Protein AF-A0A960KEY8-F1 (afdb_monomer)

Structure (mmCIF, N/CA/C/O backbone):
data_AF-A0A960KEY8-F1
#
_entry.id   AF-A0A960KEY8-F1
#
loop_
_atom_site.group_PDB
_atom_site.id
_atom_site.type_symbol
_atom_site.label_atom_id
_atom_site.label_alt_id
_atom_site.label_comp_id
_atom_site.label_asym_id
_atom_site.label_entity_id
_atom_site.label_seq_id
_atom_site.pdbx_PDB_ins_code
_atom_site.Cartn_x
_atom_site.Cartn_y
_atom_site.Cartn_z
_atom_site.occupancy
_atom_site.B_iso_or_equiv
_atom_site.auth_seq_id
_atom_site.auth_comp_id
_atom_site.auth_asym_id
_atom_site.auth_atom_id
_atom_site.pdbx_PDB_model_num
ATOM 1 N N . MET A 1 1 ? 20.660 4.569 1.645 1.00 52.00 1 MET A N 1
ATOM 2 C CA . MET A 1 1 ? 20.029 3.903 0.482 1.00 52.00 1 MET A CA 1
ATOM 3 C C . MET A 1 1 ? 18.701 4.586 0.211 1.00 52.00 1 MET A C 1
ATOM 5 O O . MET A 1 1 ? 17.897 4.672 1.129 1.00 52.00 1 MET A O 1
ATOM 9 N N . SER A 1 2 ? 18.482 5.101 -0.997 1.00 62.94 2 SER A N 1
ATOM 10 C CA . SER A 1 2 ? 17.197 5.707 -1.366 1.00 62.94 2 SER A CA 1
ATOM 11 C C . SER A 1 2 ? 16.171 4.611 -1.654 1.00 62.94 2 SER A C 1
ATOM 13 O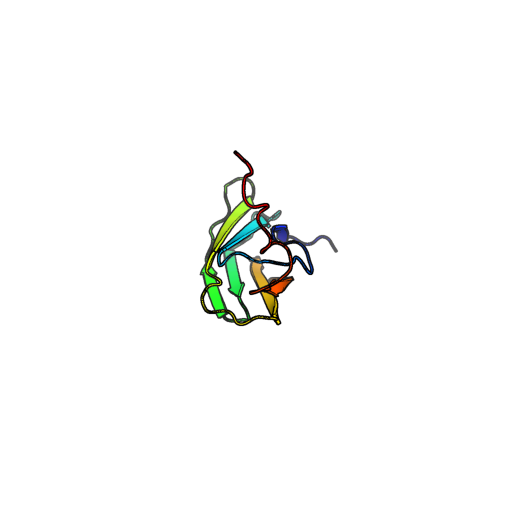 O . SER A 1 2 ? 16.453 3.689 -2.415 1.00 62.94 2 SER A O 1
ATOM 15 N N . SER A 1 3 ? 14.993 4.692 -1.036 1.00 81.88 3 SER A N 1
ATOM 16 C CA . SER A 1 3 ? 13.885 3.778 -1.320 1.00 81.88 3 SER A CA 1
ATOM 17 C C . SER A 1 3 ? 13.286 4.085 -2.698 1.00 81.88 3 SER A C 1
ATOM 19 O O . SER A 1 3 ? 12.979 5.246 -2.971 1.00 81.88 3 SER A O 1
ATOM 21 N N . TYR A 1 4 ? 13.063 3.077 -3.553 1.00 91.25 4 TYR A N 1
ATOM 22 C CA . TYR A 1 4 ? 12.334 3.288 -4.811 1.00 91.25 4 TYR A CA 1
ATOM 23 C C . TYR A 1 4 ? 10.825 3.412 -4.619 1.00 91.25 4 TYR A C 1
ATOM 25 O O . TYR A 1 4 ? 10.141 3.850 -5.537 1.00 91.25 4 TYR A O 1
ATOM 33 N N . VAL A 1 5 ? 10.301 3.025 -3.456 1.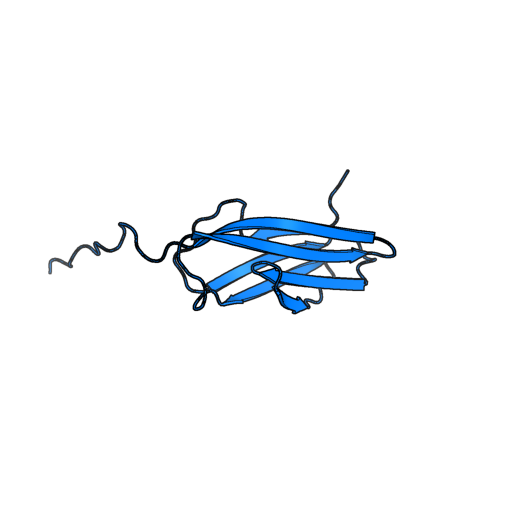00 94.00 5 VAL A N 1
ATOM 34 C CA . VAL A 1 5 ? 8.879 3.113 -3.117 1.00 94.00 5 VAL A CA 1
ATOM 35 C C . VAL A 1 5 ? 8.702 4.110 -1.982 1.00 94.00 5 VAL A C 1
ATOM 37 O O . VAL A 1 5 ? 9.295 3.967 -0.913 1.00 94.00 5 VAL A O 1
ATOM 40 N N . GLN A 1 6 ? 7.860 5.107 -2.204 1.00 94.44 6 GLN A N 1
ATOM 41 C CA . GLN A 1 6 ? 7.448 6.074 -1.196 1.00 94.44 6 GLN A CA 1
ATOM 42 C C . GLN A 1 6 ? 5.939 5.967 -1.021 1.00 94.44 6 GLN A C 1
ATOM 44 O O . GLN A 1 6 ? 5.208 5.903 -2.008 1.00 94.44 6 GLN A O 1
ATOM 49 N N . VAL A 1 7 ? 5.476 5.924 0.224 1.00 95.81 7 VAL A N 1
ATOM 50 C CA . VAL A 1 7 ? 4.049 5.912 0.563 1.00 95.81 7 VAL A CA 1
ATOM 51 C C . VAL A 1 7 ? 3.744 7.202 1.303 1.00 95.81 7 VAL A C 1
ATOM 53 O O . VAL A 1 7 ? 4.459 7.556 2.237 1.00 95.81 7 VAL A O 1
ATOM 56 N N . PHE A 1 8 ? 2.725 7.913 0.836 1.00 95.75 8 PHE A N 1
ATOM 57 C CA . PHE A 1 8 ? 2.297 9.203 1.377 1.00 95.75 8 PHE A CA 1
ATOM 58 C C . PHE A 1 8 ? 1.050 9.061 2.249 1.00 95.75 8 PHE A C 1
ATOM 60 O O . PHE A 1 8 ? 0.871 9.824 3.190 1.00 95.75 8 PHE A O 1
ATOM 67 N N . ASN A 1 9 ? 0.201 8.080 1.934 1.00 95.81 9 ASN A N 1
ATOM 68 C CA . ASN A 1 9 ? -0.971 7.727 2.722 1.00 95.81 9 ASN A CA 1
ATOM 69 C C . ASN A 1 9 ? -1.146 6.197 2.688 1.00 95.81 9 ASN A C 1
ATOM 71 O O . ASN A 1 9 ? -1.015 5.616 1.609 1.00 95.81 9 ASN A O 1
ATOM 75 N N . PRO A 1 10 ? -1.431 5.527 3.812 1.00 95.69 10 PRO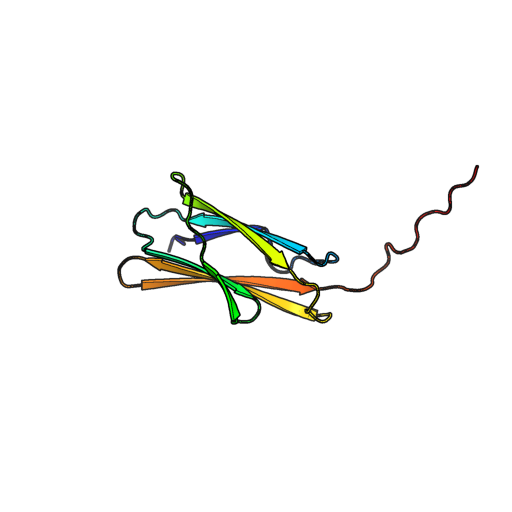 A N 1
ATOM 76 C CA . PRO A 1 10 ? -1.376 6.077 5.165 1.00 95.69 10 PRO A CA 1
ATOM 77 C C . PRO A 1 10 ? 0.033 6.481 5.602 1.00 95.69 10 PRO A C 1
ATOM 79 O O . PRO A 1 10 ? 1.028 6.063 5.005 1.00 95.69 10 PRO A O 1
ATOM 82 N N . VAL A 1 11 ? 0.103 7.274 6.669 1.00 95.25 11 VAL A N 1
ATOM 83 C CA . VAL A 1 11 ? 1.350 7.510 7.411 1.00 95.25 11 VAL A CA 1
ATOM 84 C C . VAL A 1 11 ? 1.533 6.453 8.504 1.00 95.25 11 V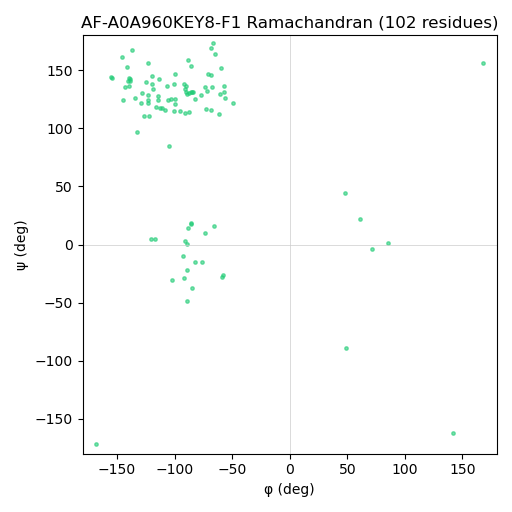AL A C 1
ATOM 86 O O . VAL A 1 11 ? 0.581 5.798 8.929 1.00 95.25 11 VAL A O 1
ATOM 89 N N . ILE A 1 12 ? 2.774 6.272 8.958 1.00 94.69 12 ILE A N 1
ATOM 90 C CA . ILE A 1 12 ? 3.118 5.307 10.012 1.00 94.69 12 ILE A CA 1
ATOM 91 C C . ILE A 1 12 ? 2.299 5.602 11.277 1.00 94.69 12 ILE A C 1
ATOM 93 O O . ILE A 1 12 ? 2.253 6.739 11.741 1.00 94.69 12 ILE A O 1
ATOM 97 N N . ASN A 1 13 ? 1.685 4.559 11.837 1.00 94.38 13 ASN A N 1
ATOM 98 C CA . ASN A 1 13 ? 0.861 4.580 1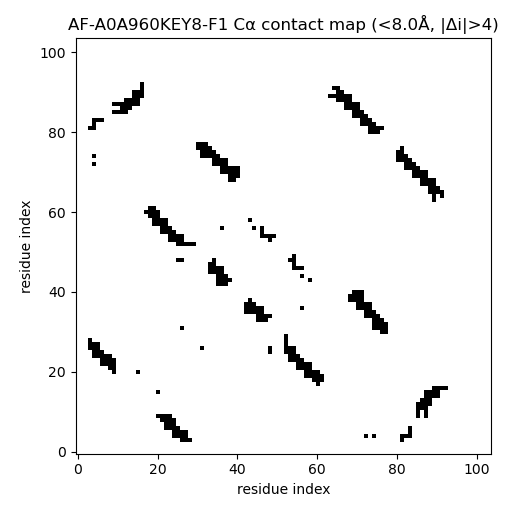3.049 1.00 94.38 13 ASN A CA 1
ATOM 99 C C . ASN A 1 13 ? -0.388 5.473 12.961 1.00 94.38 13 ASN A C 1
ATOM 101 O O . ASN A 1 13 ? -0.946 5.869 13.988 1.00 94.38 13 ASN A O 1
ATOM 105 N N . GLN A 1 14 ? -0.864 5.768 11.748 1.00 95.44 14 GLN A N 1
ATOM 106 C CA . GLN A 1 14 ? -2.125 6.477 11.556 1.00 95.44 14 GLN A CA 1
ATOM 107 C C . GLN A 1 14 ? -3.287 5.729 12.223 1.00 95.44 14 GLN A C 1
ATOM 109 O O . GLN A 1 14 ? -3.428 4.515 12.080 1.00 95.44 14 GLN A O 1
ATOM 114 N N . LYS A 1 15 ? -4.152 6.472 12.916 1.00 95.44 15 LYS A N 1
ATOM 115 C CA . LYS A 1 15 ? -5.422 5.967 13.443 1.00 95.44 15 LYS A CA 1
ATOM 116 C C . LYS A 1 15 ? -6.503 6.057 12.366 1.00 95.44 15 LYS A C 1
ATOM 118 O O . LYS A 1 15 ? -6.665 7.109 11.749 1.00 95.44 15 LYS A O 1
ATOM 123 N N . VAL A 1 16 ? -7.244 4.974 12.141 1.00 94.81 16 VAL A N 1
ATOM 124 C CA . VAL A 1 16 ? -8.248 4.878 11.071 1.00 94.81 16 VAL A CA 1
ATOM 125 C C . VAL A 1 16 ? -9.590 4.439 11.655 1.00 94.81 16 VAL A C 1
ATOM 127 O O . VAL A 1 16 ? -9.736 3.296 12.090 1.00 94.81 16 VAL A O 1
ATOM 130 N N . LYS A 1 17 ? -10.559 5.368 11.658 1.00 92.31 17 LYS A N 1
ATOM 131 C CA . LYS A 1 17 ? -11.944 5.142 12.119 1.00 92.31 17 LYS A CA 1
ATOM 132 C C . LYS A 1 17 ? -12.899 4.651 11.023 1.00 92.31 17 LYS A C 1
ATOM 134 O O . LYS A 1 17 ? -13.910 4.027 11.319 1.00 92.31 17 LYS A O 1
ATOM 139 N N . LYS A 1 18 ? -12.570 4.902 9.757 1.00 90.50 18 LYS A N 1
ATOM 140 C CA . LYS A 1 18 ? -13.404 4.536 8.605 1.00 90.50 18 LYS A CA 1
ATOM 141 C C . LYS A 1 18 ? -13.126 3.102 8.157 1.00 90.50 18 LYS A C 1
ATOM 143 O O . LYS A 1 18 ? -11.989 2.646 8.239 1.00 90.50 18 LYS A O 1
ATOM 148 N N . ASP A 1 19 ? -14.113 2.467 7.533 1.00 94.19 19 ASP A N 1
ATOM 149 C CA . ASP A 1 19 ? -13.960 1.157 6.871 1.00 94.19 19 ASP A CA 1
ATOM 150 C C . ASP A 1 19 ? -13.190 1.225 5.549 1.00 94.19 19 ASP A C 1
ATOM 152 O O . ASP A 1 19 ? -13.169 0.276 4.775 1.00 94.19 19 ASP A O 1
ATOM 156 N N . LYS A 1 20 ? -12.581 2.369 5.233 1.00 94.62 20 LYS A N 1
ATOM 157 C CA . LYS A 1 20 ? -11.848 2.572 3.989 1.00 94.62 20 LYS A CA 1
ATOM 158 C C . LYS A 1 20 ? -10.583 3.358 4.248 1.00 94.62 20 LYS A C 1
ATOM 160 O O . LYS A 1 20 ? -10.578 4.311 5.031 1.00 94.62 20 LYS A O 1
ATOM 165 N N . ILE A 1 21 ? -9.533 3.001 3.523 1.00 95.75 21 ILE A N 1
ATOM 166 C CA . ILE A 1 21 ? -8.278 3.744 3.513 1.00 95.75 21 ILE A CA 1
ATOM 167 C C . ILE A 1 21 ? -7.709 3.806 2.100 1.00 95.75 21 ILE A C 1
ATOM 169 O O . ILE A 1 21 ? -7.700 2.816 1.367 1.00 95.75 21 ILE A O 1
ATOM 173 N N . ASN A 1 22 ? -7.227 4.984 1.715 1.00 96.69 22 ASN A N 1
ATOM 174 C CA . ASN A 1 22 ? -6.602 5.193 0.415 1.00 96.69 22 ASN A CA 1
ATOM 175 C C . ASN A 1 22 ? -5.096 5.045 0.567 1.00 96.69 22 ASN A C 1
ATOM 177 O O . ASN A 1 22 ? -4.450 5.850 1.232 1.00 96.69 22 ASN A O 1
ATOM 181 N N . VAL A 1 23 ? -4.528 4.033 -0.068 1.00 97.75 23 VAL A N 1
ATOM 182 C CA . VAL A 1 23 ? -3.086 3.859 -0.147 1.00 97.75 23 VAL A CA 1
ATOM 183 C C . VAL A 1 23 ? -2.570 4.633 -1.345 1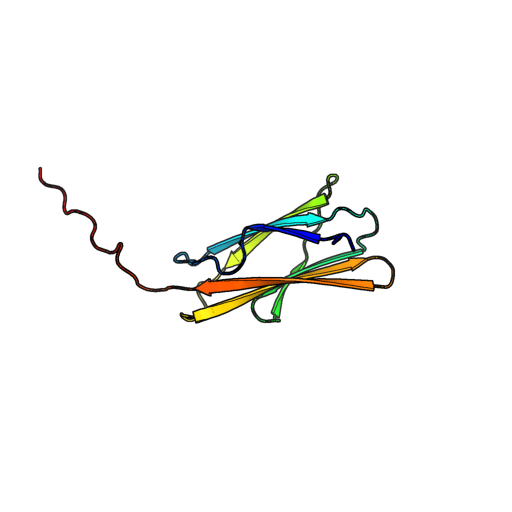.00 97.75 23 VAL A C 1
ATOM 185 O O . VAL A 1 23 ? -2.872 4.279 -2.482 1.00 97.75 23 VAL A O 1
ATOM 188 N N . MET A 1 24 ? -1.778 5.666 -1.096 1.00 97.94 24 MET A N 1
ATOM 189 C CA . MET A 1 24 ? -1.200 6.526 -2.120 1.00 97.94 24 MET A CA 1
ATOM 190 C C . MET A 1 24 ? 0.311 6.569 -1.982 1.00 97.94 24 MET A C 1
ATOM 192 O O . MET A 1 24 ? 0.854 6.677 -0.880 1.00 97.94 24 MET A O 1
ATOM 196 N N . GLY A 1 25 ? 1.000 6.541 -3.112 1.00 96.88 25 GLY A N 1
ATOM 197 C CA . GLY A 1 25 ? 2.448 6.596 -3.116 1.00 96.88 25 GLY A CA 1
ATOM 198 C C . GLY A 1 25 ? 3.036 6.835 -4.491 1.00 96.88 25 GLY A C 1
ATOM 199 O O . GLY A 1 25 ? 2.336 7.112 -5.469 1.00 96.88 25 GLY A O 1
ATOM 200 N N . ARG A 1 26 ? 4.358 6.718 -4.558 1.00 96.31 26 ARG A N 1
ATOM 201 C CA . ARG A 1 26 ? 5.130 6.846 -5.786 1.00 96.31 26 ARG A CA 1
ATOM 202 C C . ARG A 1 26 ? 6.223 5.794 -5.859 1.00 96.31 26 ARG A C 1
ATOM 204 O O . ARG A 1 26 ? 6.896 5.509 -4.871 1.00 96.31 26 ARG A O 1
ATOM 211 N N . VAL A 1 27 ? 6.423 5.257 -7.055 1.00 95.38 27 VAL A N 1
ATOM 212 C CA . VAL A 1 27 ? 7.615 4.501 -7.428 1.00 95.38 27 VAL A CA 1
ATOM 213 C C . VAL A 1 27 ? 8.541 5.422 -8.217 1.00 95.38 27 VAL A C 1
ATOM 215 O O . VAL A 1 27 ? 8.119 6.031 -9.196 1.00 95.38 27 VAL A O 1
ATOM 218 N N . THR A 1 28 ? 9.793 5.563 -7.788 1.00 93.00 28 THR A N 1
ATOM 219 C CA . THR A 1 28 ? 10.758 6.501 -8.395 1.00 93.00 28 THR A CA 1
ATOM 220 C C . THR A 1 28 ? 11.616 5.868 -9.492 1.00 93.00 28 THR A C 1
ATOM 222 O O . THR A 1 28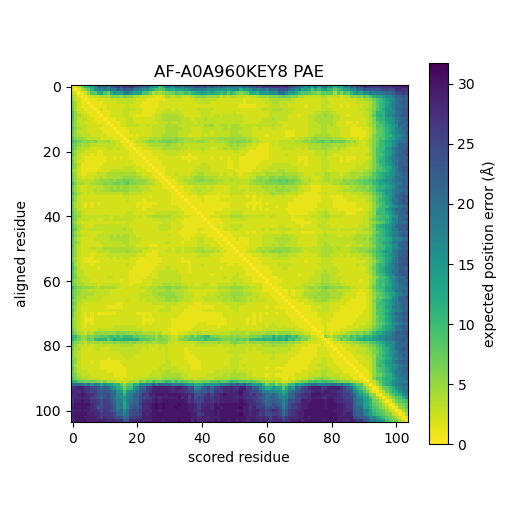 ? 12.301 6.581 -10.221 1.00 93.00 28 THR A O 1
ATOM 225 N N . THR A 1 29 ? 11.560 4.542 -9.651 1.00 90.19 29 THR A N 1
ATOM 226 C CA . THR A 1 29 ? 12.236 3.810 -10.732 1.00 90.19 29 THR A CA 1
ATOM 227 C C . THR A 1 29 ? 11.289 3.468 -11.880 1.00 90.19 29 THR A C 1
ATOM 229 O O . THR A 1 29 ? 10.117 3.159 -11.665 1.00 90.19 29 THR A O 1
ATOM 232 N N . LYS A 1 30 ? 11.823 3.465 -13.106 1.00 87.06 30 LYS A N 1
ATOM 233 C CA . LYS A 1 30 ? 11.116 2.998 -14.309 1.00 87.06 30 LYS A CA 1
ATOM 234 C C . LYS A 1 30 ? 11.170 1.473 -14.478 1.00 87.06 30 LYS A C 1
ATOM 236 O O . LYS A 1 30 ? 10.358 0.924 -15.210 1.00 87.06 30 LYS A O 1
ATOM 241 N N . ASP A 1 31 ? 12.056 0.783 -13.757 1.00 90.12 31 ASP A N 1
ATOM 242 C CA . ASP A 1 31 ? 12.290 -0.667 -13.888 1.00 90.12 31 ASP A CA 1
ATOM 243 C C . ASP A 1 31 ? 11.339 -1.533 -13.038 1.00 90.12 31 ASP A C 1
ATOM 245 O O . ASP A 1 31 ? 11.619 -2.704 -12.742 1.00 90.12 31 ASP A O 1
ATOM 249 N N . VAL A 1 32 ? 10.219 -0.962 -12.589 1.00 92.88 32 VAL A N 1
ATOM 250 C CA . VAL A 1 32 ? 9.219 -1.690 -11.808 1.00 92.88 32 VAL A CA 1
ATOM 251 C C . VAL A 1 32 ? 8.450 -2.651 -12.713 1.00 92.88 32 VAL A C 1
ATOM 253 O O . VAL A 1 32 ? 7.746 -2.252 -13.636 1.00 92.88 32 VAL A O 1
ATOM 256 N N . LYS A 1 33 ? 8.574 -3.949 -12.434 1.00 93.19 33 LYS A N 1
ATOM 257 C CA . LYS A 1 33 ? 7.863 -5.007 -13.167 1.00 93.19 33 LYS A CA 1
ATOM 258 C C . LYS A 1 33 ? 6.463 -5.234 -12.612 1.00 93.19 33 LYS A C 1
ATOM 260 O O . LYS A 1 33 ? 5.528 -5.499 -13.359 1.00 93.19 33 LYS A O 1
ATOM 265 N N . SER A 1 34 ? 6.313 -5.151 -11.291 1.00 94.75 34 SER A N 1
ATOM 266 C CA . SER A 1 34 ? 5.010 -5.272 -10.638 1.00 94.75 34 SER A CA 1
ATOM 267 C C . SER A 1 34 ? 4.991 -4.567 -9.292 1.00 94.75 34 SER A C 1
ATOM 269 O O . SER A 1 34 ? 5.973 -4.651 -8.552 1.00 94.75 34 SER A O 1
ATOM 271 N N . LEU A 1 35 ? 3.851 -3.973 -8.950 1.00 97.12 35 LEU A N 1
ATOM 272 C CA . LEU A 1 35 ? 3.588 -3.369 -7.651 1.00 97.12 35 LEU A CA 1
ATOM 273 C C . LEU A 1 35 ? 2.335 -4.014 -7.042 1.00 97.12 35 LEU A C 1
ATOM 275 O O . LEU A 1 35 ? 1.282 -4.062 -7.677 1.00 97.12 35 LEU A O 1
ATOM 279 N N . GLY A 1 36 ? 2.457 -4.560 -5.835 1.00 97.81 36 GLY A N 1
ATOM 280 C CA . GLY A 1 36 ? 1.350 -5.166 -5.096 1.00 97.81 36 GLY A CA 1
ATOM 281 C C . GLY A 1 36 ? 1.113 -4.458 -3.769 1.00 97.81 36 GLY A C 1
ATOM 282 O O . GLY A 1 36 ? 2.073 -4.140 -3.067 1.00 97.81 36 GLY A O 1
ATOM 283 N N . VAL A 1 37 ? -0.158 -4.250 -3.438 1.00 98.06 37 VAL A N 1
ATOM 284 C CA . VAL A 1 37 ? -0.627 -3.715 -2.158 1.00 98.06 37 VAL A CA 1
ATOM 285 C C . VAL A 1 37 ? -1.169 -4.870 -1.330 1.00 98.06 37 VAL A C 1
ATOM 287 O O . VAL A 1 37 ? -2.032 -5.624 -1.790 1.00 98.06 37 VAL A O 1
ATOM 290 N N . TYR A 1 38 ? -0.637 -5.013 -0.124 1.00 97.94 38 TYR A N 1
ATOM 291 C CA . TYR A 1 38 ? -0.965 -6.081 0.804 1.00 97.94 38 TYR A CA 1
ATOM 292 C C . TYR A 1 38 ? -1.531 -5.496 2.092 1.00 97.94 38 TYR A C 1
ATOM 294 O O . TYR A 1 38 ? -1.065 -4.453 2.549 1.00 97.94 38 TYR A O 1
ATOM 302 N N . LEU A 1 39 ? -2.480 -6.206 2.692 1.00 97.62 39 LEU A N 1
ATOM 303 C CA . LEU A 1 39 ? -3.047 -5.914 4.003 1.00 97.62 39 LEU A CA 1
ATOM 304 C C . LEU A 1 39 ? -2.862 -7.152 4.883 1.00 97.62 39 LEU A C 1
ATOM 306 O O . LEU A 1 39 ? -3.280 -8.242 4.499 1.00 97.62 39 LEU A O 1
ATOM 310 N N . ASN A 1 40 ? -2.171 -7.010 6.016 1.00 95.94 40 ASN A N 1
ATOM 311 C CA . ASN A 1 40 ? -1.841 -8.116 6.928 1.00 95.94 40 ASN A CA 1
ATOM 312 C C . ASN A 1 40 ? -1.255 -9.347 6.201 1.00 95.94 40 ASN A C 1
ATOM 314 O O . ASN A 1 40 ? -1.626 -10.484 6.462 1.00 95.94 40 ASN A O 1
ATOM 318 N N . ASN A 1 41 ? -0.321 -9.103 5.272 1.00 94.81 41 ASN A N 1
ATOM 319 C CA . ASN A 1 41 ? 0.339 -10.085 4.393 1.00 94.81 41 ASN A CA 1
ATOM 320 C C . ASN A 1 41 ? -0.513 -10.699 3.268 1.00 94.81 41 ASN A C 1
ATOM 322 O O . ASN A 1 41 ? 0.053 -11.394 2.419 1.00 94.81 41 ASN A O 1
ATOM 326 N N . TYR A 1 42 ? -1.808 -10.396 3.181 1.00 96.19 42 TYR A N 1
ATOM 327 C CA . TYR A 1 42 ? -2.662 -10.823 2.073 1.00 96.19 42 TYR A CA 1
ATOM 328 C C . TYR A 1 42 ? -2.575 -9.839 0.913 1.00 96.19 42 TYR A C 1
ATOM 330 O O . TYR A 1 42 ? -2.677 -8.630 1.110 1.00 96.19 42 TYR A O 1
ATOM 338 N N . LEU A 1 43 ? -2.375 -10.345 -0.306 1.00 96.69 43 LEU A N 1
ATOM 339 C CA . LEU A 1 43 ? -2.408 -9.512 -1.507 1.00 96.69 43 LEU A CA 1
ATOM 340 C C . LEU A 1 43 ? -3.841 -9.031 -1.728 1.00 96.69 43 LEU A C 1
ATOM 342 O O . LEU A 1 43 ? -4.712 -9.838 -2.035 1.00 96.69 43 LEU A O 1
ATOM 346 N N . VAL A 1 44 ? -4.059 -7.723 -1.638 1.00 96.38 44 VAL A N 1
ATOM 347 C CA . VAL A 1 44 ? -5.371 -7.128 -1.917 1.00 96.38 44 VAL A CA 1
ATOM 348 C C . VAL A 1 44 ? -5.486 -6.787 -3.395 1.00 96.38 44 VAL A C 1
ATOM 350 O O . VAL A 1 44 ? -6.470 -7.120 -4.052 1.00 96.38 44 VAL A O 1
ATOM 353 N N . ARG A 1 45 ? -4.468 -6.117 -3.950 1.00 96.75 45 ARG A N 1
ATOM 354 C CA . ARG A 1 45 ? -4.503 -5.656 -5.341 1.00 96.75 45 ARG A CA 1
ATOM 355 C C . ARG A 1 45 ? -3.106 -5.493 -5.926 1.00 96.75 45 ARG A C 1
ATOM 357 O O . ARG A 1 45 ? -2.179 -5.034 -5.261 1.00 96.75 45 ARG A O 1
ATOM 364 N N . ARG A 1 46 ? -2.964 -5.818 -7.211 1.00 97.56 46 ARG A N 1
ATOM 365 C CA . ARG A 1 46 ? -1.830 -5.371 -8.032 1.00 97.56 46 ARG A CA 1
ATOM 366 C C . ARG A 1 46 ? -2.183 -4.032 -8.660 1.00 97.56 46 ARG A C 1
ATOM 368 O O . ARG A 1 46 ? -3.246 -3.900 -9.259 1.00 97.56 46 ARG A O 1
ATOM 375 N N . VAL A 1 47 ? -1.298 -3.057 -8.523 1.00 96.19 47 VAL A N 1
ATOM 376 C CA . VAL A 1 47 ? -1.488 -1.708 -9.057 1.00 96.19 47 VAL A CA 1
ATOM 377 C C . VAL A 1 47 ? -0.470 -1.445 -10.160 1.00 96.19 47 VAL A C 1
ATOM 379 O O . VAL A 1 47 ? 0.681 -1.879 -10.083 1.00 96.19 47 VAL A O 1
ATOM 382 N N . LYS A 1 48 ? -0.898 -0.737 -11.204 1.00 94.31 48 LYS A N 1
ATOM 383 C CA . LYS A 1 48 ? -0.009 -0.233 -12.250 1.00 94.31 48 LYS A CA 1
ATOM 384 C C . LYS A 1 48 ? 0.258 1.245 -11.960 1.00 94.31 48 LYS A C 1
ATOM 386 O O . LYS A 1 48 ? -0.697 2.019 -11.998 1.00 94.31 48 LYS A O 1
ATOM 391 N N . PRO A 1 49 ? 1.503 1.644 -11.652 1.00 94.94 49 PRO A N 1
ATOM 392 C CA . PRO A 1 49 ? 1.830 3.053 -11.486 1.00 94.94 49 PRO A CA 1
ATOM 393 C C . PRO A 1 49 ? 1.549 3.852 -12.765 1.00 94.94 49 PRO A C 1
ATOM 395 O O . PRO A 1 49 ? 1.630 3.321 -13.876 1.00 94.94 49 PRO A O 1
ATOM 398 N N . SER A 1 50 ? 1.246 5.136 -12.605 1.00 95.31 50 SER A N 1
ATOM 399 C CA . SER A 1 50 ? 1.116 6.092 -13.703 1.00 95.31 50 SER A CA 1
ATOM 400 C C . SER A 1 50 ? 2.465 6.345 -14.390 1.00 95.31 50 SER A C 1
ATOM 402 O O . SER A 1 50 ? 3.522 5.933 -13.907 1.00 95.31 50 SER A O 1
ATOM 404 N N . ALA A 1 51 ? 2.457 7.098 -15.495 1.00 91.81 51 ALA A N 1
ATOM 405 C CA . ALA A 1 51 ? 3.682 7.497 -16.194 1.00 91.81 51 ALA A CA 1
ATOM 406 C C . ALA A 1 51 ? 4.667 8.287 -15.304 1.00 91.81 51 ALA A C 1
ATOM 408 O O . ALA A 1 51 ? 5.875 8.243 -15.526 1.00 91.81 51 ALA A O 1
ATOM 409 N N . THR A 1 52 ? 4.167 8.982 -14.276 1.00 92.44 52 THR A N 1
ATOM 410 C CA . THR A 1 52 ? 4.992 9.716 -13.301 1.00 92.44 52 THR A CA 1
ATOM 411 C C . THR A 1 52 ? 5.403 8.860 -12.100 1.00 92.44 52 THR A C 1
ATOM 413 O O . THR A 1 52 ? 6.102 9.354 -11.208 1.00 92.44 52 THR A O 1
ATOM 416 N N . GLY A 1 53 ? 4.994 7.589 -12.072 1.00 94.94 53 GLY A N 1
ATOM 417 C CA . GLY A 1 53 ? 5.258 6.631 -11.004 1.00 94.94 53 GLY A CA 1
ATOM 418 C C . GLY A 1 53 ? 4.259 6.684 -9.848 1.00 94.94 53 GLY A C 1
ATOM 419 O O . GLY A 1 53 ? 4.422 5.936 -8.888 1.00 94.94 53 GLY A O 1
ATOM 420 N N . ALA A 1 54 ? 3.246 7.552 -9.900 1.00 97.00 54 ALA A N 1
ATOM 421 C CA . ALA A 1 54 ? 2.232 7.645 -8.851 1.00 97.00 54 ALA A CA 1
ATOM 422 C C . ALA A 1 54 ? 1.305 6.420 -8.867 1.00 97.00 54 ALA A C 1
ATOM 424 O O . ALA A 1 54 ? 1.008 5.877 -9.931 1.00 97.00 54 ALA A O 1
ATOM 425 N N . PHE A 1 55 ? 0.832 5.989 -7.702 1.00 96.94 55 PHE A N 1
ATOM 426 C CA . PHE A 1 55 ? -0.158 4.921 -7.586 1.00 96.94 55 PHE A CA 1
ATOM 427 C C . PHE A 1 55 ? -1.164 5.221 -6.477 1.00 96.94 55 PHE A C 1
ATOM 429 O O . PHE A 1 55 ? -0.839 5.886 -5.492 1.00 96.94 55 PHE A O 1
ATOM 436 N N . GLU A 1 56 ? -2.366 4.672 -6.637 1.00 97.44 56 GLU A N 1
ATOM 437 C CA . GLU A 1 56 ? -3.452 4.746 -5.667 1.00 97.44 56 GLU A CA 1
ATOM 438 C C . GLU A 1 56 ? -4.173 3.393 -5.570 1.00 97.44 56 GLU A C 1
ATOM 440 O O . GLU A 1 56 ? -4.339 2.684 -6.568 1.00 97.44 56 GLU A O 1
ATOM 445 N N . CYS A 1 57 ? -4.583 3.014 -4.360 1.00 97.31 57 CYS A N 1
ATOM 446 C CA . CYS A 1 57 ? -5.415 1.848 -4.096 1.00 97.31 57 CYS A CA 1
ATOM 447 C C . CYS A 1 57 ? -6.374 2.133 -2.942 1.00 97.31 57 CYS A C 1
ATOM 449 O O . CYS A 1 57 ? -5.937 2.434 -1.836 1.00 97.31 57 CYS A O 1
ATOM 451 N N . HIS A 1 58 ? -7.669 1.955 -3.170 1.00 96.81 58 HIS A N 1
ATOM 452 C CA . HIS A 1 58 ? -8.661 1.948 -2.100 1.00 96.81 58 HIS A CA 1
ATOM 453 C C . HIS A 1 58 ? -8.683 0.564 -1.451 1.00 96.81 58 HIS A C 1
ATOM 455 O O . HIS A 1 58 ? -8.837 -0.441 -2.151 1.00 96.81 58 HIS A O 1
ATOM 461 N N . LEU A 1 59 ? -8.496 0.513 -0.136 1.00 96.50 59 LEU A N 1
ATOM 462 C CA . LEU A 1 59 ? -8.629 -0.704 0.657 1.00 96.50 59 LEU A CA 1
ATOM 463 C C . LEU A 1 59 ? -9.913 -0.633 1.478 1.00 96.50 59 LEU A C 1
ATOM 465 O O . LEU A 1 59 ? -10.214 0.405 2.070 1.00 96.50 59 LEU A O 1
ATOM 469 N N . ASP A 1 60 ? -10.629 -1.750 1.504 1.00 95.31 60 ASP A N 1
ATOM 470 C CA . ASP A 1 60 ? -11.747 -2.002 2.405 1.00 95.31 60 ASP A CA 1
ATOM 471 C C . ASP A 1 60 ? -11.204 -2.586 3.716 1.00 95.31 60 ASP A C 1
ATOM 473 O O . ASP A 1 60 ? -10.367 -3.492 3.701 1.00 95.31 60 ASP A O 1
ATOM 477 N N . LEU A 1 61 ? -11.636 -2.012 4.832 1.00 95.44 61 LEU A N 1
ATOM 478 C CA . LEU A 1 61 ? -11.241 -2.354 6.195 1.00 95.44 61 LEU A CA 1
ATOM 479 C C . LEU A 1 61 ? -12.425 -2.866 7.026 1.00 95.44 61 LEU A C 1
ATOM 481 O O . LEU A 1 61 ? -12.250 -3.086 8.221 1.00 95.44 61 LEU A O 1
ATOM 485 N N . SER A 1 62 ? -13.606 -3.041 6.427 1.00 93.00 62 SER A N 1
ATOM 486 C CA . SER A 1 62 ? -14.830 -3.471 7.123 1.00 93.00 62 SER A CA 1
ATOM 487 C C . SER A 1 62 ? -14.689 -4.824 7.826 1.00 93.00 62 SER A C 1
ATOM 489 O O . SER A 1 62 ? -15.336 -5.068 8.837 1.00 93.00 62 SER A O 1
ATOM 491 N N . SER A 1 63 ? -13.819 -5.700 7.318 1.00 91.56 63 SER A N 1
ATOM 492 C CA . SER A 1 63 ? -13.537 -7.008 7.913 1.00 91.56 63 SER A CA 1
ATOM 493 C C . SER A 1 63 ? -12.382 -6.995 8.920 1.00 91.56 63 SER A C 1
ATOM 495 O O . SER A 1 63 ? -11.949 -8.066 9.345 1.00 91.56 63 SER A O 1
ATOM 497 N N . LEU A 1 64 ? -11.794 -5.833 9.217 1.00 94.75 64 LEU A N 1
ATOM 498 C CA . LEU A 1 64 ? -10.713 -5.729 10.193 1.00 94.75 64 LEU A CA 1
ATOM 499 C C . LEU A 1 64 ? -11.272 -5.442 11.582 1.00 94.75 64 LEU A C 1
ATOM 501 O O . LEU A 1 64 ? -12.089 -4.543 11.766 1.00 94.75 64 LEU A O 1
ATOM 505 N N . GLU A 1 65 ? -10.760 -6.179 12.558 1.00 94.50 65 GLU A N 1
ATOM 506 C CA . GLU A 1 65 ? -11.014 -5.933 13.974 1.00 94.50 65 GLU A CA 1
ATOM 507 C C . GLU A 1 65 ? -10.358 -4.622 14.443 1.00 94.50 65 GLU A C 1
ATOM 509 O O . GLU A 1 65 ? -9.555 -4.003 13.741 1.00 94.50 65 GLU A O 1
ATOM 514 N N . GLU A 1 66 ? -10.695 -4.168 15.648 1.00 95.00 66 GLU A N 1
ATOM 515 C CA . GLU A 1 66 ? -9.954 -3.076 16.276 1.00 95.00 66 GLU A CA 1
ATOM 516 C C . GLU A 1 66 ? -8.528 -3.527 16.624 1.00 95.00 66 GLU A C 1
ATOM 518 O O . GLU A 1 66 ? -8.329 -4.599 17.193 1.00 95.00 66 GLU A O 1
ATOM 523 N N . GLY A 1 67 ? -7.525 -2.691 16.335 1.00 95.38 67 GLY A N 1
ATOM 524 C CA . GLY A 1 67 ? -6.145 -2.989 16.709 1.00 95.38 67 GLY A CA 1
ATOM 525 C C . GLY A 1 67 ? -5.101 -2.582 15.680 1.00 95.38 67 GLY A C 1
ATOM 526 O O . GLY A 1 67 ? -5.318 -1.720 14.825 1.00 95.38 67 GLY A O 1
ATOM 527 N N . GLU A 1 68 ? -3.913 -3.166 15.822 1.00 97.12 68 GLU A N 1
ATOM 528 C CA . GLU A 1 68 ? -2.773 -2.908 14.948 1.00 97.12 68 GLU A CA 1
ATOM 529 C C . GLU A 1 68 ? -2.836 -3.760 13.682 1.00 97.12 68 GLU A C 1
ATOM 531 O O . GLU A 1 68 ? -2.999 -4.981 13.714 1.00 97.12 68 GLU A O 1
ATOM 536 N N . HIS A 1 69 ? -2.640 -3.099 12.549 1.00 97.56 69 HIS A N 1
ATOM 537 C CA . HIS A 1 69 ? -2.600 -3.725 11.240 1.00 97.56 69 HIS A CA 1
ATOM 538 C C . HIS A 1 69 ? -1.465 -3.148 10.408 1.00 97.56 69 HIS A C 1
ATOM 540 O O . HIS A 1 69 ? -0.863 -2.122 10.735 1.00 97.56 69 HIS A O 1
ATOM 546 N N . GLN A 1 70 ? -1.166 -3.812 9.297 1.00 97.81 70 GLN A N 1
ATOM 547 C CA . GLN A 1 70 ? -0.059 -3.427 8.440 1.00 97.81 70 GLN A CA 1
ATOM 548 C C . GLN A 1 70 ? -0.473 -3.423 6.975 1.00 97.81 70 GLN A C 1
ATOM 550 O O . GLN A 1 70 ? -0.895 -4.445 6.427 1.00 97.81 70 GLN A O 1
ATOM 555 N N . ILE A 1 71 ? -0.241 -2.290 6.318 1.00 98.06 71 ILE A N 1
ATOM 556 C CA . ILE A 1 71 ? -0.188 -2.218 4.861 1.00 98.06 71 ILE A CA 1
ATOM 557 C C . ILE A 1 71 ? 1.253 -2.465 4.422 1.00 98.06 71 ILE A C 1
ATOM 559 O O . ILE A 1 71 ? 2.201 -1.938 5.006 1.00 98.06 71 ILE A O 1
ATOM 563 N N . GLU A 1 72 ? 1.441 -3.278 3.389 1.00 97.81 72 GLU A N 1
ATOM 564 C CA . GLU A 1 72 ? 2.750 -3.501 2.783 1.00 97.81 72 GLU A CA 1
ATOM 565 C C . GLU A 1 72 ? 2.680 -3.290 1.272 1.00 97.81 72 GLU A C 1
ATOM 567 O O . GLU A 1 72 ? 1.837 -3.858 0.579 1.00 97.81 72 GLU A O 1
ATOM 572 N N . ILE A 1 73 ? 3.605 -2.491 0.751 1.00 97.69 73 ILE A N 1
ATOM 573 C CA . ILE A 1 73 ? 3.812 -2.328 -0.684 1.00 97.69 73 ILE A CA 1
ATOM 574 C C . ILE A 1 73 ? 4.994 -3.191 -1.091 1.00 97.69 73 ILE A C 1
ATOM 576 O O . ILE A 1 73 ? 6.105 -2.995 -0.593 1.00 97.69 73 ILE A O 1
ATOM 580 N N . ARG A 1 74 ? 4.769 -4.135 -2.008 1.00 97.00 74 ARG A N 1
ATOM 581 C CA . ARG A 1 74 ? 5.836 -4.944 -2.611 1.00 97.00 74 ARG A CA 1
ATOM 582 C C . ARG A 1 74 ? 6.047 -4.520 -4.054 1.00 97.00 74 ARG A C 1
ATOM 584 O O . ARG A 1 74 ? 5.164 -4.716 -4.888 1.00 97.00 74 ARG A O 1
ATOM 591 N N . ALA A 1 75 ? 7.225 -3.986 -4.350 1.00 95.94 75 ALA A N 1
ATOM 592 C CA . ALA A 1 75 ? 7.658 -3.683 -5.706 1.00 95.94 75 ALA A CA 1
ATOM 593 C C . ALA A 1 75 ? 8.693 -4.716 -6.158 1.00 95.94 75 ALA A C 1
ATOM 595 O O . ALA A 1 75 ? 9.722 -4.889 -5.508 1.00 95.94 75 ALA A O 1
ATOM 596 N N . ILE A 1 76 ? 8.439 -5.384 -7.281 1.00 94.62 76 ILE A N 1
ATOM 597 C CA . ILE A 1 76 ? 9.440 -6.215 -7.959 1.00 94.62 76 ILE A CA 1
ATOM 598 C C . ILE A 1 76 ? 10.162 -5.318 -8.960 1.00 94.62 76 ILE A C 1
ATOM 600 O O . ILE A 1 76 ? 9.553 -4.850 -9.925 1.00 94.62 76 ILE A O 1
ATOM 604 N N . ILE A 1 77 ? 11.447 -5.070 -8.722 1.00 91.56 77 ILE A N 1
ATOM 605 C CA . ILE A 1 77 ? 12.284 -4.152 -9.498 1.00 91.56 77 ILE A CA 1
ATOM 606 C C . ILE A 1 77 ? 13.464 -4.955 -10.033 1.00 91.56 77 ILE A C 1
ATOM 608 O O . ILE A 1 77 ? 14.325 -5.386 -9.272 1.00 91.56 77 ILE A O 1
ATOM 612 N N . LYS A 1 78 ? 13.506 -5.178 -11.350 1.00 86.00 78 LYS A N 1
ATOM 613 C CA . LYS A 1 78 ? 14.531 -5.987 -12.037 1.00 86.00 78 LYS A CA 1
ATOM 614 C C . LYS A 1 78 ? 14.791 -7.373 -11.401 1.00 86.00 78 LYS A C 1
ATOM 616 O O . LYS A 1 78 ? 14.140 -8.332 -11.828 1.00 86.00 78 LYS A O 1
ATOM 621 N N . HIS A 1 79 ? 15.725 -7.460 -10.443 1.00 84.00 79 HIS A N 1
ATOM 622 C CA . HIS A 1 79 ? 16.169 -8.666 -9.719 1.00 84.00 79 HIS A CA 1
ATOM 623 C C . HIS A 1 79 ? 15.978 -8.581 -8.193 1.00 84.00 79 HIS A C 1
ATOM 625 O O . HIS A 1 79 ? 16.412 -9.475 -7.474 1.00 84.00 79 HIS A O 1
ATOM 631 N N . SER A 1 80 ? 15.356 -7.520 -7.680 1.00 90.44 80 SER A N 1
ATOM 632 C CA . SER A 1 80 ? 15.102 -7.344 -6.253 1.00 90.44 80 SER A CA 1
ATOM 633 C C . SER A 1 80 ? 13.614 -7.152 -5.978 1.00 90.44 80 SER A C 1
ATOM 635 O O . SER A 1 80 ? 12.828 -6.746 -6.837 1.00 90.44 80 SER A O 1
ATOM 637 N N . THR A 1 81 ? 13.215 -7.479 -4.752 1.00 93.31 81 THR A N 1
ATOM 638 C CA . THR A 1 81 ? 11.901 -7.113 -4.228 1.00 93.31 81 THR A CA 1
ATOM 639 C C . THR A 1 81 ? 12.108 -6.075 -3.149 1.00 93.31 81 THR A C 1
ATOM 641 O O . THR A 1 81 ? 12.723 -6.364 -2.124 1.00 93.31 81 THR A O 1
ATOM 644 N N . GLN A 1 82 ? 11.567 -4.884 -3.361 1.00 94.06 82 GLN A N 1
ATOM 645 C CA . GLN A 1 82 ? 11.502 -3.876 -2.325 1.00 94.06 82 GLN A CA 1
ATOM 646 C C . GLN A 1 82 ? 10.177 -3.984 -1.576 1.00 94.06 82 GLN A C 1
ATOM 648 O O . GLN A 1 82 ? 9.122 -4.175 -2.185 1.00 94.06 82 GLN A O 1
ATOM 653 N N . ARG A 1 83 ? 10.238 -3.856 -0.250 1.00 94.62 83 ARG A N 1
ATOM 654 C CA . ARG A 1 83 ? 9.069 -3.874 0.627 1.00 94.62 83 ARG A CA 1
ATOM 655 C C . ARG A 1 83 ? 9.033 -2.591 1.441 1.00 94.62 83 ARG A C 1
ATOM 657 O O . ARG A 1 83 ? 10.031 -2.251 2.069 1.00 94.62 83 ARG A O 1
ATOM 664 N N . GLN A 1 84 ? 7.894 -1.911 1.437 1.00 95.50 84 GLN A N 1
ATOM 665 C CA . GLN A 1 84 ? 7.617 -0.796 2.336 1.00 95.50 84 GLN A CA 1
ATOM 666 C C . GLN A 1 84 ? 6.446 -1.188 3.229 1.00 95.50 84 GLN A C 1
ATOM 668 O O . GLN A 1 84 ? 5.358 -1.454 2.725 1.00 95.50 84 GLN A O 1
ATOM 673 N N . ARG A 1 85 ? 6.679 -1.233 4.540 1.00 96.31 85 ARG A N 1
ATOM 674 C CA . ARG A 1 85 ? 5.657 -1.538 5.546 1.00 96.31 85 ARG A CA 1
ATOM 675 C C . ARG A 1 85 ? 5.181 -0.250 6.192 1.00 96.31 85 ARG A C 1
ATOM 677 O O . ARG A 1 85 ? 5.994 0.627 6.481 1.00 96.31 85 ARG A O 1
ATOM 684 N N . ILE A 1 86 ? 3.875 -0.157 6.385 1.00 97.44 86 ILE A N 1
ATOM 685 C CA . ILE A 1 86 ? 3.203 0.980 6.992 1.00 97.44 86 ILE A CA 1
ATOM 686 C C . ILE A 1 86 ? 2.229 0.414 8.026 1.00 97.44 86 ILE A C 1
ATOM 688 O O . ILE A 1 86 ? 1.148 -0.053 7.651 1.00 97.44 86 ILE A O 1
ATOM 692 N N . PRO A 1 87 ? 2.625 0.368 9.308 1.00 97.44 87 PRO A N 1
ATOM 693 C CA . PRO A 1 87 ? 1.697 0.014 10.369 1.00 97.44 87 PRO A CA 1
ATOM 694 C C . PRO A 1 87 ? 0.653 1.124 10.532 1.00 97.44 87 PRO A C 1
ATOM 696 O O . PRO A 1 87 ? 0.959 2.305 10.348 1.00 97.44 87 PRO A O 1
ATOM 699 N N . PHE A 1 88 ? -0.572 0.747 10.876 1.00 96.88 88 PHE A N 1
ATOM 700 C CA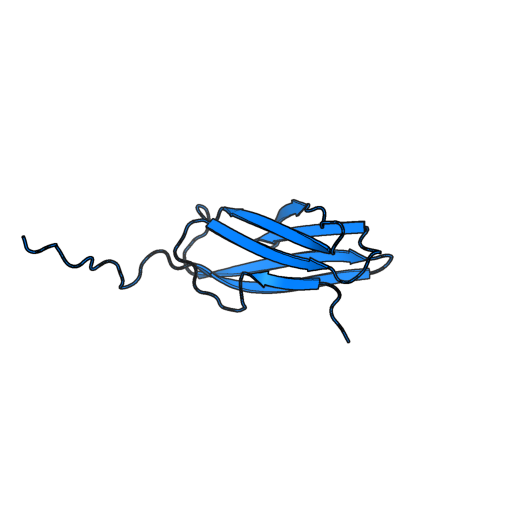 . PHE A 1 88 ? -1.663 1.655 11.222 1.00 96.88 88 PHE A CA 1
ATOM 701 C C . PHE A 1 88 ? -2.541 1.008 12.299 1.00 96.88 88 PHE A C 1
ATOM 703 O O . PHE A 1 88 ? -2.498 -0.208 12.495 1.00 96.88 88 PHE A O 1
ATOM 710 N N . ARG A 1 89 ? -3.344 1.811 13.000 1.00 96.50 89 ARG A N 1
ATOM 711 C CA . ARG A 1 89 ? -4.265 1.328 14.034 1.00 96.50 89 ARG A CA 1
ATOM 712 C C . ARG A 1 89 ? -5.712 1.530 13.590 1.00 96.50 89 ARG A C 1
ATOM 714 O O . ARG A 1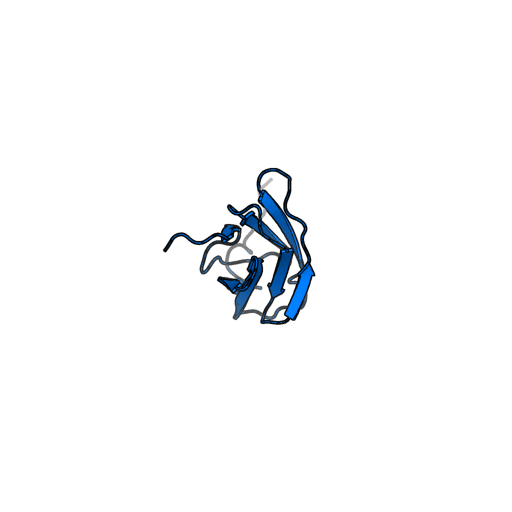 89 ? -6.133 2.672 13.393 1.00 96.50 89 ARG A O 1
ATOM 721 N N . ARG A 1 90 ? -6.478 0.446 13.443 1.00 95.31 90 ARG A N 1
ATOM 722 C CA . ARG A 1 90 ? -7.941 0.505 13.297 1.00 95.31 90 ARG A CA 1
ATOM 723 C C . ARG A 1 90 ? -8.535 0.837 14.661 1.00 95.31 90 ARG A C 1
ATOM 725 O O . ARG A 1 90 ? -8.093 0.294 15.669 1.00 95.31 90 ARG A O 1
ATOM 732 N N . ILE A 1 91 ? -9.490 1.758 14.682 1.00 93.25 91 ILE A N 1
ATOM 733 C CA . ILE A 1 91 ? -10.267 2.124 15.871 1.00 93.25 91 ILE A CA 1
ATOM 734 C C . ILE A 1 91 ? -11.737 2.055 15.473 1.00 93.25 91 ILE A C 1
ATOM 736 O O . ILE A 1 91 ? -12.111 2.730 14.512 1.00 93.25 91 ILE A O 1
ATOM 740 N N . LEU A 1 92 ? -12.540 1.241 16.155 1.00 86.25 92 LEU A N 1
ATOM 741 C CA . LEU A 1 92 ? -13.969 1.100 15.853 1.00 86.25 92 LEU A CA 1
ATOM 742 C C . LEU A 1 92 ? -14.820 2.070 16.684 1.00 86.25 92 LEU A C 1
ATOM 744 O O . LEU A 1 92 ? -15.840 2.537 16.193 1.00 86.25 92 LEU A O 1
ATOM 748 N N . THR A 1 93 ? -14.355 2.445 17.879 1.00 75.00 93 THR A N 1
ATOM 749 C CA . THR A 1 93 ? -15.048 3.368 18.799 1.00 75.00 93 THR A CA 1
ATOM 750 C C . THR A 1 93 ? -14.068 4.327 19.486 1.00 75.00 93 THR A C 1
ATOM 752 O O . THR A 1 93 ? -12.964 3.925 19.860 1.00 75.00 93 THR A O 1
ATOM 755 N N . GLY A 1 94 ? -14.439 5.603 19.660 1.00 60.12 94 GLY A N 1
ATOM 756 C CA . GLY A 1 94 ? -13.643 6.589 20.412 1.00 60.12 94 GLY A CA 1
ATOM 757 C C . GLY A 1 94 ? -14.116 8.038 20.216 1.00 60.12 94 GLY A C 1
ATOM 758 O O . GLY A 1 94 ? -14.606 8.355 19.134 1.00 60.12 94 GLY A O 1
ATOM 759 N N . PRO A 1 95 ? -13.823 8.944 21.171 1.00 54.97 95 PRO A N 1
ATOM 760 C CA . PRO A 1 95 ? -14.736 9.892 21.850 1.00 54.97 95 PRO A CA 1
ATOM 761 C C . PRO A 1 95 ? -15.396 11.010 21.020 1.00 54.97 95 PRO A C 1
ATOM 763 O O . PRO A 1 95 ? -15.923 11.947 21.596 1.00 54.97 95 PRO A O 1
ATOM 766 N N . ASP A 1 96 ? -15.409 10.925 19.693 1.00 56.41 96 ASP A N 1
ATOM 767 C CA . ASP A 1 96 ? -16.132 11.878 18.837 1.00 56.41 96 ASP A CA 1
ATOM 768 C C . ASP A 1 96 ? -17.597 11.445 18.594 1.00 56.41 96 ASP A C 1
ATOM 770 O O . ASP A 1 96 ? -18.240 11.972 17.695 1.00 56.41 96 ASP A O 1
ATOM 774 N N . ASP A 1 97 ? -18.116 10.481 19.367 1.00 56.75 97 ASP A N 1
ATOM 775 C CA . ASP A 1 97 ? -19.529 10.059 19.348 1.00 56.75 97 ASP A CA 1
ATOM 776 C C . ASP A 1 97 ? -20.415 10.938 20.266 1.00 56.75 97 ASP A C 1
ATOM 778 O O . ASP A 1 97 ? -21.515 10.542 20.639 1.00 56.75 97 ASP A O 1
ATOM 782 N N . GLU A 1 98 ? -19.949 12.135 20.636 1.00 53.56 98 GLU A N 1
ATOM 783 C CA . GLU A 1 98 ? -20.805 13.229 21.107 1.00 53.56 98 GLU A CA 1
ATOM 784 C C . GLU A 1 98 ? -20.911 14.255 19.969 1.00 53.56 98 GLU A C 1
ATOM 786 O O . GLU A 1 98 ? -20.154 15.225 19.893 1.00 53.56 98 GLU A O 1
ATOM 791 N N . GLU A 1 99 ? -21.839 14.026 19.036 1.00 56.03 99 GLU A N 1
ATOM 792 C CA . GLU A 1 99 ? -22.379 15.140 18.258 1.00 56.03 99 GLU A CA 1
ATOM 793 C C . GLU A 1 99 ? -23.032 16.109 19.262 1.00 56.03 99 GLU A C 1
ATOM 795 O O . GLU A 1 99 ? -23.815 15.651 20.098 1.00 56.03 99 GLU A O 1
ATOM 800 N N . PRO A 1 100 ? -22.743 17.425 19.244 1.00 49.84 100 PRO A N 1
ATOM 801 C CA . PRO A 1 100 ? -23.568 18.357 19.992 1.00 49.84 100 PRO A CA 1
ATOM 802 C C . PRO A 1 100 ? -24.976 18.269 19.407 1.00 49.84 100 PRO A C 1
ATOM 804 O O . PRO A 1 100 ? -25.189 18.628 18.244 1.00 49.84 100 PRO A O 1
ATOM 807 N N . GLU A 1 101 ? -25.919 17.754 20.200 1.00 54.00 101 GLU A N 1
ATOM 808 C CA . GLU A 1 101 ? -27.337 17.880 19.899 1.00 54.00 101 GLU A CA 1
ATOM 809 C C . GLU A 1 101 ? -27.599 19.353 19.596 1.00 54.00 101 GLU A C 1
ATOM 811 O O . GLU A 1 101 ? -27.258 20.244 20.377 1.00 54.00 101 GLU A O 1
ATOM 816 N N . GLY A 1 102 ? -28.112 19.608 18.394 1.00 57.34 102 GLY A N 1
ATOM 817 C CA . GLY A 1 102 ? -28.469 20.948 17.985 1.00 57.34 102 GLY A CA 1
ATOM 818 C C . GLY A 1 102 ? -29.457 21.535 18.983 1.00 57.34 102 GLY A C 1
ATOM 819 O O . GLY A 1 102 ? -30.513 20.957 19.224 1.00 57.34 102 GLY A O 1
ATOM 820 N N . GLU A 1 103 ? -29.140 22.708 19.514 1.00 50.47 103 GLU A N 1
ATOM 821 C CA . GLU A 1 103 ? -30.162 23.573 20.081 1.00 50.47 103 GLU A CA 1
ATOM 822 C C . GLU A 1 103 ? -30.678 24.505 18.983 1.00 50.47 103 GLU A C 1
ATOM 824 O O . GLU A 1 103 ? -29.921 25.052 18.174 1.00 50.47 103 GLU A O 1
ATOM 829 N N . SER A 1 104 ? -32.008 24.541 18.926 1.00 55.09 104 SER A N 1
ATOM 830 C CA . SER A 1 104 ? -32.870 25.202 17.944 1.00 55.09 104 SER A CA 1
ATOM 831 C C . SER A 1 104 ? -32.887 26.721 18.071 1.00 55.09 104 SER A C 1
ATOM 833 O O . SER A 1 104 ? -32.644 27.229 19.187 1.00 55.09 104 SER A O 1
#

Mean predicted aligned error: 6.53 Å

Sequence (104 aa):
MSSYVQVFNPVINQKVKKDKINVMGRVTTKDVKSLGVYLNNYLVRRVKPSATGAFECHLDLSSLEEGEHQIEIRAIIKHSTQRQRIPFRRILTGPDDEEPEGES

Solvent-accessible surface area (backbone atoms only — not comparable to full-atom values): 6237 Å² total; per-residue (Å²): 134,85,74,52,67,47,69,72,29,66,49,76,66,39,78,40,71,59,50,57,48,61,38,30,34,36,36,78,57,88,59,60,77,46,37,34,39,22,52,75,86,40,81,74,45,76,51,79,56,46,98,86,20,42,41,74,45,81,42,81,39,75,89,55,69,72,40,83,46,38,41,35,41,40,37,35,39,87,92,47,74,49,76,48,78,36,43,28,30,40,40,83,79,72,92,74,83,67,70,78,76,81,81,130

Foldseek 3Di:
DDAQKAWPPPAAAAEDQDQKGKTKIFGNDPQWPWKFKDKQNHTPDIWDADPRRITIDMDGNVPPDFFKIKIWIWTDGDPDIDIDIGIYTYDNDDDPVDDPDDDD

Secondary structure (DSSP, 8-state):
---SEEEEESPTTEEE-SSEEEEEEEE--S-EEEEEEEETTEEEEEE---TTSEEEEEEE-TTPPSEEEEEEEEEEETTEEEEEEEEEEE-S--S-----PPP-

Nearest PDB structures (foldseek):
  6tn6-assembly1_A  TM=8.599E-01  e=4.304E-06  Thermotoga petrophila RKU-1
  3tp4-assembly3_B  TM=6.867E-01  e=1.614E-04  synthetic construct
  3edd-assembly1_A  TM=5.393E-01  e=4.397E-03  Flavobacterium sp. 92
  1h3g-assembly1_A  TM=5.401E-01  e=5.159E-03  Flavobacterium sp. 92
  6fey-assembly1_B  TM=4.396E-01  e=9.576E-01  Drosophila melanogaster

Radius of gyration: 16.48 Å; Cα contacts (8 Å, |Δi|>4): 214; chains: 1; bounding box: 53×36×38 Å

pLDDT: mean 89.62, std 13.47, range [49.84, 98.06]